Protein AF-A0A497FP30-F1 (afdb_monomer)

Foldseek 3Di:
DPPPCDLVNLVVVLVVLVVVLVVLVVVLVVLVVVLVVLVVVLVVLVVVLVVDPDPVVNVVSVVVNVVSVVVNVVSVVVSVVSVVVNVVSVVVSVVSVVVSVVVPDPDDPDDDDDDPDD

Nearest PDB structures (foldseek):
  3na7-assembly1_A  TM=9.218E-01  e=3.020E-01  Helicobacter pylori NCTC 11638
  7pg5-assembly1_B  TM=4.601E-01  e=3.628E-01  Homo sapiens
  3mtt-assembly1_A  TM=4.975E-01  e=7.555E-01  Homo sapiens
  8i7r-assembly1_F4  TM=8.132E-01  e=7.712E+00  Mus musculus

Sequence (118 aa):
MAKELSLEALQKRKEELEALHTKLVQDREKILSEYNKIKEKEDNVYEKLNATRDYMTYARLEVIYYKLQEKRKNIERELKELEKKLRGVERELETVKRRLEFLKPKGGWKVEYSTPSS

Mean predicted aligned error: 9.14 Å

Structure (mmCIF, N/CA/C/O backbone):
data_AF-A0A497FP30-F1
#
_entry.id   AF-A0A497FP30-F1
#
loop_
_atom_site.group_PDB
_atom_site.id
_atom_site.type_symbol
_atom_site.label_atom_id
_atom_site.label_alt_id
_atom_site.label_comp_id
_atom_site.label_asym_id
_atom_site.label_entity_id
_atom_site.label_seq_id
_atom_site.pdbx_PDB_ins_code
_atom_site.Cartn_x
_atom_site.Cartn_y
_atom_site.Cartn_z
_atom_site.occupancy
_atom_site.B_iso_or_equiv
_atom_site.auth_seq_id
_atom_site.auth_comp_id
_atom_site.auth_asym_id
_atom_site.auth_atom_id
_atom_site.pdbx_PDB_model_num
ATOM 1 N N . MET A 1 1 ? -5.324 -7.393 36.939 1.00 36.88 1 MET A N 1
ATOM 2 C CA . MET A 1 1 ? -5.880 -6.076 37.307 1.00 36.88 1 MET A CA 1
ATOM 3 C C . MET A 1 1 ? -6.581 -5.497 36.091 1.00 36.88 1 MET A C 1
ATOM 5 O O . MET A 1 1 ? -5.923 -4.969 35.201 1.00 36.88 1 MET A O 1
ATOM 9 N N . ALA A 1 2 ? -7.893 -5.714 35.985 1.00 43.56 2 ALA A N 1
ATOM 10 C CA . ALA A 1 2 ? -8.696 -5.103 34.936 1.00 43.56 2 ALA A CA 1
ATOM 11 C C . ALA A 1 2 ? -8.708 -3.600 35.212 1.00 43.56 2 ALA A C 1
ATOM 13 O O . ALA A 1 2 ? -9.330 -3.154 36.167 1.00 43.56 2 ALA A O 1
ATOM 14 N N . LYS A 1 3 ? -7.929 -2.838 34.440 1.00 49.44 3 LYS A N 1
ATOM 15 C CA . LYS A 1 3 ? -8.008 -1.381 34.446 1.00 49.44 3 LYS A CA 1
ATOM 16 C C . LYS A 1 3 ? -9.452 -1.068 34.071 1.00 49.44 3 LYS A C 1
ATOM 18 O O . LYS A 1 3 ? -9.833 -1.314 32.928 1.00 49.44 3 LYS A O 1
ATOM 23 N N . GLU A 1 4 ? -10.260 -0.659 35.039 1.00 51.28 4 GLU A N 1
ATOM 24 C CA . GLU A 1 4 ? -11.605 -0.154 34.806 1.00 51.28 4 GLU A CA 1
ATOM 25 C C . GLU A 1 4 ? -11.448 1.041 33.864 1.00 51.28 4 GLU A C 1
ATOM 27 O O . GLU A 1 4 ? -11.095 2.146 34.273 1.00 51.28 4 GLU A O 1
ATOM 32 N N . LEU A 1 5 ? -11.569 0.806 32.555 1.00 58.97 5 LEU A N 1
ATOM 33 C CA . LEU A 1 5 ? -11.641 1.908 31.617 1.00 58.97 5 LEU A CA 1
ATOM 34 C C . LEU A 1 5 ? -13.023 2.515 31.821 1.00 58.97 5 LEU A C 1
ATOM 36 O O . LEU A 1 5 ? -14.017 1.962 31.352 1.00 58.97 5 LEU A O 1
ATOM 40 N N . SER A 1 6 ? -13.052 3.644 32.532 1.00 76.12 6 SER A N 1
ATOM 41 C CA . SER A 1 6 ? -14.177 4.576 32.529 1.00 76.12 6 SER A CA 1
ATOM 42 C C . SER A 1 6 ? -14.746 4.700 31.111 1.00 76.12 6 SER A C 1
ATOM 44 O O . SER A 1 6 ? -14.002 4.670 30.123 1.00 76.12 6 SER A O 1
ATOM 46 N N . LEU A 1 7 ? -16.065 4.848 31.007 1.00 76.75 7 LEU A N 1
ATOM 47 C CA . LEU A 1 7 ? -16.774 5.013 29.736 1.00 76.75 7 LEU A CA 1
ATOM 48 C C . LEU A 1 7 ? -16.157 6.152 28.897 1.00 76.75 7 LEU A C 1
ATOM 50 O O . LEU A 1 7 ? -16.000 6.016 27.684 1.00 76.75 7 LEU A O 1
ATOM 54 N N . GLU A 1 8 ? -15.673 7.198 29.573 1.00 80.62 8 GLU A N 1
ATOM 55 C CA . GLU A 1 8 ? -14.946 8.324 28.981 1.00 80.62 8 GLU A CA 1
ATOM 56 C C . GLU A 1 8 ? -13.581 7.915 28.393 1.00 80.62 8 GLU A C 1
ATOM 58 O O . GLU A 1 8 ? -13.195 8.358 27.313 1.00 80.62 8 GLU A O 1
ATOM 63 N N . ALA A 1 9 ? -12.847 7.018 29.060 1.00 84.38 9 ALA A N 1
ATOM 64 C CA . ALA A 1 9 ? -11.560 6.521 28.572 1.00 84.38 9 ALA A CA 1
ATOM 65 C C . ALA A 1 9 ? -11.720 5.627 27.330 1.00 84.38 9 ALA A C 1
ATOM 67 O O . ALA A 1 9 ? -10.879 5.656 26.432 1.00 84.38 9 ALA A O 1
ATOM 68 N N . LEU A 1 10 ? -12.806 4.849 27.251 1.00 83.31 10 LEU A N 1
ATOM 69 C CA . LEU A 1 10 ? -13.140 4.078 26.048 1.00 83.31 10 LEU A CA 1
ATOM 70 C C . LEU A 1 10 ? -13.576 4.977 24.887 1.00 83.31 10 LEU A C 1
ATOM 72 O O . LEU A 1 10 ? -13.230 4.682 23.746 1.00 83.31 10 LEU A O 1
ATOM 76 N N . GLN A 1 11 ? -14.298 6.067 25.162 1.00 85.25 11 GLN A N 1
ATOM 77 C CA . GLN A 1 11 ? -14.665 7.057 24.146 1.00 85.25 11 GLN A CA 1
ATOM 78 C C . GLN A 1 11 ? -13.436 7.773 23.581 1.00 85.25 11 GLN A C 1
ATOM 80 O O . GLN A 1 11 ? -13.253 7.753 22.367 1.00 85.25 11 GLN A O 1
ATOM 85 N N . LYS A 1 12 ? -12.538 8.282 24.436 1.00 88.69 12 LYS A N 1
ATOM 86 C CA . LYS A 1 12 ? -11.278 8.905 23.986 1.00 88.69 12 LYS A CA 1
ATOM 87 C C . LYS A 1 12 ? -10.440 7.945 23.147 1.00 88.69 12 LYS A C 1
ATOM 89 O O . LYS A 1 12 ? -10.007 8.287 22.054 1.00 88.69 12 LYS A O 1
ATOM 94 N N . ARG A 1 13 ? -10.293 6.695 23.598 1.00 87.88 13 ARG A N 1
ATOM 95 C CA . ARG A 1 13 ? -9.556 5.677 22.836 1.00 87.88 13 ARG A CA 1
ATOM 96 C C . ARG A 1 13 ? -10.208 5.359 21.488 1.00 87.88 13 ARG A C 1
ATOM 98 O O . ARG A 1 13 ? -9.505 5.073 20.524 1.00 87.88 13 ARG A O 1
ATOM 105 N N . LYS A 1 14 ? -11.539 5.381 21.404 1.00 90.38 14 LYS A N 1
ATOM 106 C CA . LYS A 1 14 ? -12.254 5.206 20.135 1.00 90.38 14 LYS A CA 1
ATOM 107 C C . LYS A 1 14 ? -11.931 6.352 19.171 1.00 90.38 14 LYS A C 1
ATOM 109 O O . LYS A 1 14 ? -11.596 6.074 18.026 1.00 90.38 14 LYS A O 1
ATOM 114 N N . GLU A 1 15 ? -11.995 7.597 19.636 1.00 91.56 15 GLU A N 1
ATOM 115 C CA . GLU A 1 15 ? -11.676 8.785 18.830 1.00 91.56 15 GLU A CA 1
ATOM 116 C C . GLU A 1 15 ? -10.219 8.769 18.350 1.00 91.56 15 GLU A C 1
ATOM 118 O O . GLU A 1 15 ? -9.949 9.020 17.177 1.00 91.56 15 GLU A O 1
ATOM 123 N N . GLU A 1 16 ? -9.278 8.392 19.220 1.00 92.12 16 GLU A N 1
ATOM 124 C CA . GLU A 1 16 ? -7.867 8.214 18.858 1.00 92.12 16 GLU A CA 1
ATOM 125 C C . GLU A 1 16 ? -7.689 7.154 17.763 1.00 92.12 16 GLU A C 1
ATOM 127 O O . GLU A 1 16 ? -6.977 7.385 16.784 1.00 92.12 16 GLU A O 1
ATOM 132 N N . LEU A 1 17 ? -8.353 6.001 17.893 1.00 90.88 17 LEU A N 1
ATOM 133 C CA . LEU A 1 17 ? -8.298 4.932 16.893 1.00 90.88 17 LEU A CA 1
ATOM 134 C C . LEU A 1 17 ? -8.950 5.346 15.567 1.00 90.88 17 LEU A C 1
ATOM 136 O O . LEU A 1 17 ? -8.431 4.994 14.511 1.00 90.88 17 LEU A O 1
ATOM 140 N N . GLU A 1 18 ? -10.041 6.113 15.595 1.00 91.75 18 GLU A N 1
ATOM 141 C CA . GLU A 1 18 ? -10.679 6.674 14.396 1.00 91.75 18 GLU A CA 1
ATOM 142 C C . GLU A 1 18 ? -9.769 7.705 13.707 1.00 91.75 18 GLU A C 1
ATOM 144 O O . GLU A 1 18 ? -9.578 7.664 12.489 1.00 91.75 18 GLU A O 1
ATOM 149 N N . ALA A 1 19 ? -9.114 8.579 14.474 1.00 93.50 19 ALA A N 1
ATOM 150 C CA . ALA A 1 19 ? -8.137 9.527 13.944 1.00 93.50 19 ALA A CA 1
ATOM 151 C C . ALA A 1 19 ? -6.903 8.820 13.353 1.00 93.50 19 ALA A C 1
ATOM 153 O O . ALA A 1 19 ? -6.374 9.236 12.323 1.00 93.50 19 ALA A O 1
ATOM 154 N N . LEU A 1 20 ? -6.438 7.733 13.972 1.00 93.19 20 LEU A N 1
ATOM 155 C CA . LEU A 1 20 ? -5.354 6.915 13.423 1.00 93.19 20 LEU A CA 1
ATOM 156 C C . LEU A 1 20 ? -5.789 6.166 12.159 1.00 93.19 20 LEU A C 1
ATOM 158 O O . LEU A 1 20 ? -5.024 6.111 11.198 1.00 93.19 20 LEU A O 1
ATOM 162 N N . HIS A 1 21 ? -7.010 5.627 12.132 1.00 92.88 21 HIS A N 1
ATOM 163 C CA . HIS A 1 21 ? -7.563 4.938 10.965 1.00 92.88 21 HIS A CA 1
ATOM 164 C C . HIS A 1 21 ? -7.638 5.870 9.756 1.00 92.88 21 HIS A C 1
ATOM 166 O O . HIS A 1 21 ? -7.089 5.545 8.707 1.00 92.88 21 HIS A O 1
ATOM 172 N N . THR A 1 22 ? -8.207 7.067 9.922 1.00 93.94 22 THR A N 1
ATOM 173 C CA . THR A 1 22 ? -8.308 8.059 8.837 1.00 93.94 22 THR A CA 1
ATOM 174 C C . THR A 1 22 ? -6.941 8.463 8.285 1.00 93.94 22 THR A C 1
ATOM 176 O O . THR A 1 22 ? -6.763 8.487 7.067 1.00 93.94 22 THR A O 1
ATOM 179 N N . LYS A 1 23 ? -5.947 8.704 9.151 1.00 94.56 23 LYS A N 1
ATOM 180 C CA . LYS A 1 23 ? -4.564 8.982 8.724 1.00 94.56 23 LYS A CA 1
ATOM 181 C C . LYS A 1 23 ? -3.972 7.829 7.915 1.00 94.56 23 LYS A C 1
ATOM 183 O O . LYS A 1 23 ? -3.446 8.052 6.831 1.00 94.56 23 LYS A O 1
ATOM 188 N N . LEU A 1 24 ? -4.105 6.595 8.404 1.00 92.88 24 LEU A N 1
ATOM 189 C CA . LEU A 1 24 ? -3.600 5.419 7.696 1.00 92.88 24 LEU A CA 1
ATOM 190 C C . LEU A 1 24 ? -4.291 5.222 6.340 1.00 92.88 24 LEU A C 1
ATOM 192 O O . LEU A 1 24 ? -3.631 4.843 5.380 1.00 92.88 24 LEU A O 1
ATOM 196 N N . VAL A 1 25 ? -5.592 5.502 6.229 1.00 93.06 25 VAL A N 1
ATOM 197 C CA . VAL A 1 25 ? -6.311 5.456 4.944 1.00 93.06 25 VAL A CA 1
ATOM 198 C C . VAL A 1 25 ? -5.758 6.498 3.969 1.00 93.06 25 VAL A C 1
ATOM 200 O O . VAL A 1 25 ? -5.473 6.156 2.823 1.00 93.06 25 VAL A O 1
ATOM 203 N N . GLN A 1 26 ? -5.531 7.733 4.418 1.00 94.81 26 GLN A N 1
ATOM 204 C CA . GLN A 1 26 ? -4.931 8.776 3.576 1.00 94.81 26 GLN A CA 1
ATOM 205 C C . GLN A 1 26 ? -3.520 8.399 3.113 1.00 94.81 26 GLN A C 1
ATOM 207 O O . GLN A 1 26 ? -3.167 8.593 1.950 1.00 94.81 26 GLN A O 1
ATOM 212 N N . ASP A 1 27 ? -2.706 7.841 4.007 1.00 93.19 27 ASP A N 1
ATOM 213 C CA . ASP A 1 27 ? -1.359 7.389 3.663 1.00 93.19 27 ASP A CA 1
ATOM 214 C C . ASP A 1 27 ? -1.402 6.208 2.684 1.00 93.19 27 ASP A C 1
ATOM 216 O O . ASP A 1 27 ? -0.633 6.179 1.723 1.00 93.19 27 ASP A O 1
ATOM 220 N N . ARG A 1 28 ? -2.366 5.288 2.842 1.00 93.06 28 ARG A N 1
ATOM 221 C CA . ARG A 1 28 ? -2.620 4.216 1.871 1.00 93.06 28 ARG A CA 1
ATOM 222 C C . ARG A 1 28 ? -2.898 4.777 0.485 1.00 93.06 28 ARG A C 1
ATOM 224 O O . ARG A 1 28 ? -2.305 4.307 -0.479 1.00 93.06 28 ARG A O 1
ATOM 231 N N . GLU A 1 29 ? -3.794 5.753 0.375 1.00 94.25 29 GLU A N 1
ATOM 232 C CA . GLU A 1 29 ? -4.169 6.357 -0.907 1.00 94.25 29 GLU A CA 1
ATOM 233 C C . GLU A 1 29 ? -2.984 7.046 -1.587 1.00 94.25 29 GLU A C 1
ATOM 235 O O . GLU A 1 29 ? -2.776 6.868 -2.790 1.00 94.25 29 GLU A O 1
ATOM 240 N N . LYS A 1 30 ? -2.155 7.766 -0.820 1.00 94.44 30 LYS A N 1
ATOM 241 C CA . LYS A 1 30 ? -0.926 8.386 -1.338 1.00 94.44 30 LYS A CA 1
ATOM 242 C C . LYS A 1 30 ? 0.022 7.339 -1.914 1.00 94.44 30 LYS A C 1
ATOM 244 O O . LYS A 1 30 ? 0.393 7.450 -3.082 1.00 94.44 30 LYS A O 1
ATOM 249 N N . ILE A 1 31 ? 0.335 6.294 -1.146 1.00 92.88 31 ILE A N 1
ATOM 250 C CA . ILE A 1 31 ? 1.219 5.200 -1.579 1.00 92.88 31 ILE A CA 1
ATOM 251 C C . ILE A 1 31 ? 0.644 4.495 -2.813 1.00 92.88 31 ILE A C 1
ATOM 253 O O . ILE A 1 31 ? 1.369 4.181 -3.753 1.00 92.88 31 ILE A O 1
ATOM 257 N N . LEU A 1 32 ? -0.673 4.290 -2.863 1.00 93.62 32 LEU A N 1
ATOM 258 C CA . LEU A 1 32 ? -1.343 3.648 -3.994 1.00 93.62 32 LEU A CA 1
ATOM 259 C C . LEU A 1 32 ? -1.267 4.515 -5.264 1.00 93.62 32 LEU A C 1
ATOM 261 O O . LEU A 1 32 ? -1.057 3.999 -6.362 1.00 93.62 32 LEU A O 1
ATOM 265 N N . SER A 1 33 ? -1.347 5.840 -5.122 1.00 94.06 33 SER A N 1
ATOM 266 C CA . SER A 1 33 ? -1.131 6.771 -6.235 1.00 94.06 33 SER A CA 1
AT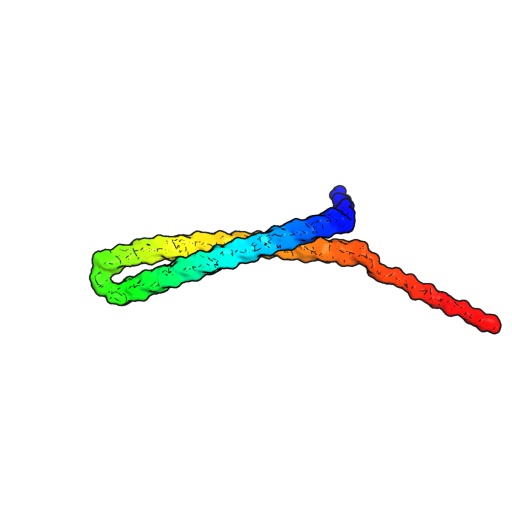OM 267 C C . SER A 1 33 ? 0.311 6.740 -6.760 1.00 94.06 33 SER A C 1
ATOM 269 O O . SER A 1 33 ? 0.534 6.796 -7.971 1.00 94.06 33 SER A O 1
ATOM 271 N N . GLU A 1 34 ? 1.300 6.612 -5.872 1.00 93.12 34 GLU A N 1
ATOM 272 C CA . GLU A 1 34 ? 2.713 6.490 -6.242 1.00 93.12 34 GLU A CA 1
ATOM 273 C C . GLU A 1 34 ? 3.002 5.150 -6.917 1.00 93.12 34 GLU A C 1
ATOM 275 O O . GLU A 1 34 ? 3.683 5.110 -7.946 1.00 93.12 34 GLU A O 1
ATOM 280 N N . TYR A 1 35 ? 2.416 4.073 -6.391 1.00 94.31 35 TYR A N 1
ATOM 281 C CA . TYR A 1 35 ? 2.464 2.742 -6.983 1.00 94.31 35 TYR A CA 1
ATOM 282 C C . TYR A 1 35 ? 1.970 2.763 -8.431 1.00 94.31 35 TYR A C 1
ATOM 284 O O . TYR A 1 35 ? 2.672 2.284 -9.321 1.00 94.31 35 TYR A O 1
ATOM 292 N N . ASN A 1 36 ? 0.805 3.367 -8.684 1.00 94.25 36 ASN A N 1
ATOM 293 C CA . ASN A 1 36 ? 0.229 3.439 -10.028 1.00 94.25 36 ASN A CA 1
ATOM 294 C C . ASN A 1 36 ? 1.136 4.211 -10.995 1.00 94.25 36 ASN A C 1
ATOM 296 O O . ASN A 1 36 ? 1.424 3.717 -12.080 1.00 94.25 36 ASN A O 1
ATOM 300 N N . LYS A 1 37 ? 1.686 5.359 -10.575 1.00 95.44 37 LYS A N 1
ATOM 301 C CA . LYS A 1 37 ? 2.631 6.141 -11.395 1.00 95.44 37 LYS A CA 1
ATOM 302 C C . LYS A 1 37 ? 3.896 5.358 -11.748 1.00 95.44 37 LYS A C 1
ATOM 304 O O . LYS A 1 37 ? 4.463 5.545 -12.822 1.00 95.44 37 LYS A O 1
ATOM 309 N N . ILE A 1 38 ? 4.401 4.539 -10.827 1.00 94.31 38 ILE A N 1
ATOM 310 C CA . ILE A 1 38 ? 5.586 3.710 -11.080 1.00 94.31 38 ILE A CA 1
ATOM 311 C C . ILE A 1 38 ? 5.240 2.542 -11.991 1.00 94.31 38 ILE A C 1
ATOM 313 O O . ILE A 1 38 ? 6.009 2.267 -12.907 1.00 94.31 38 ILE A O 1
ATOM 317 N N . LYS A 1 39 ? 4.081 1.916 -11.78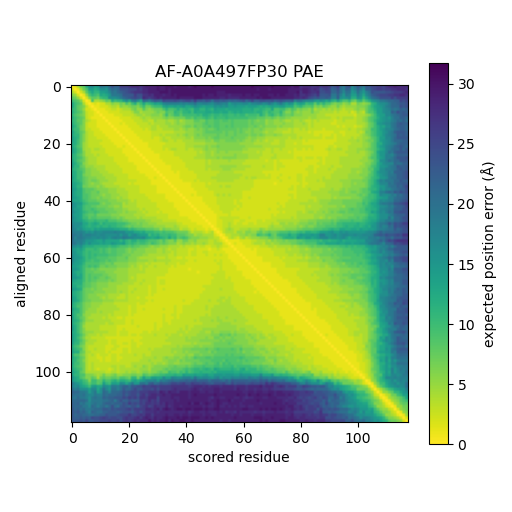7 1.00 94.06 39 LYS A N 1
ATOM 318 C CA . LYS A 1 39 ? 3.586 0.842 -12.643 1.00 94.06 39 LYS A CA 1
ATOM 319 C C . LYS A 1 39 ? 3.403 1.317 -14.086 1.00 94.06 39 LYS A C 1
ATOM 321 O O . LYS A 1 39 ? 3.936 0.694 -14.989 1.00 94.06 39 LYS A O 1
ATOM 326 N N . GLU A 1 40 ? 2.782 2.475 -14.299 1.00 95.25 40 GLU A N 1
ATOM 327 C CA . GLU A 1 40 ? 2.660 3.072 -15.636 1.00 95.25 40 GLU A CA 1
ATOM 328 C C . GLU A 1 40 ? 4.030 3.302 -16.289 1.00 95.25 40 GLU A C 1
ATOM 330 O O . GLU A 1 40 ? 4.217 3.048 -17.477 1.00 95.25 40 GLU A O 1
ATOM 335 N N . LYS A 1 41 ? 5.024 3.775 -15.528 1.00 94.19 41 LYS A N 1
ATOM 336 C CA . LYS A 1 41 ? 6.392 3.941 -16.044 1.00 94.19 41 LYS A CA 1
ATOM 337 C C . LYS A 1 41 ? 7.049 2.601 -16.376 1.00 94.19 41 LYS A C 1
ATOM 339 O O . LYS A 1 41 ? 7.753 2.527 -17.378 1.00 94.19 41 LYS A O 1
ATOM 344 N N . GLU A 1 42 ? 6.851 1.581 -15.545 1.00 92.56 42 GLU A N 1
ATOM 345 C CA . GLU A 1 42 ? 7.344 0.216 -15.770 1.00 92.56 42 GLU A CA 1
ATOM 346 C C . GLU A 1 42 ? 6.745 -0.365 -17.057 1.00 92.56 42 GLU A C 1
ATOM 348 O O . GLU A 1 42 ? 7.503 -0.811 -17.918 1.00 92.56 42 GLU A O 1
ATOM 353 N N . ASP A 1 43 ? 5.428 -0.240 -17.240 1.00 94.44 43 ASP A N 1
ATOM 354 C CA . ASP A 1 43 ? 4.696 -0.711 -18.422 1.00 94.44 43 ASP A CA 1
ATOM 355 C C . ASP A 1 43 ? 5.189 -0.002 -19.699 1.00 94.44 43 ASP A C 1
ATOM 357 O O . ASP A 1 43 ? 5.551 -0.648 -20.681 1.00 94.44 43 ASP A O 1
ATOM 361 N N . ASN A 1 44 ? 5.349 1.326 -19.656 1.00 95.25 44 ASN A N 1
ATOM 362 C CA . ASN A 1 44 ? 5.903 2.102 -20.773 1.00 95.25 44 ASN A CA 1
ATOM 363 C C . ASN A 1 44 ? 7.338 1.685 -21.149 1.00 95.25 44 ASN A C 1
ATOM 365 O O . ASN A 1 44 ? 7.721 1.722 -22.320 1.00 95.25 44 ASN A O 1
ATOM 369 N N . VAL A 1 45 ? 8.179 1.351 -20.165 1.00 93.62 45 VAL A N 1
ATOM 370 C CA . VAL A 1 45 ? 9.548 0.876 -20.429 1.00 93.62 45 VAL A CA 1
ATOM 371 C C . VAL A 1 45 ? 9.520 -0.542 -20.994 1.00 93.62 45 VAL A C 1
ATOM 373 O O . VAL A 1 45 ? 10.296 -0.837 -21.901 1.00 93.62 45 VAL A O 1
ATOM 376 N N . TYR A 1 46 ? 8.611 -1.390 -20.518 1.00 92.56 46 TYR A N 1
ATOM 377 C CA . TYR A 1 46 ? 8.420 -2.745 -21.026 1.00 92.56 46 TYR A CA 1
ATOM 378 C C . TYR A 1 46 ? 7.972 -2.760 -22.495 1.00 92.56 46 TYR A C 1
ATOM 380 O O . TYR A 1 46 ? 8.525 -3.496 -23.311 1.00 92.56 46 TYR A O 1
ATOM 388 N N . GLU A 1 47 ? 7.035 -1.890 -22.875 1.00 94.62 47 GLU A N 1
ATOM 389 C CA . GLU A 1 47 ? 6.631 -1.727 -24.277 1.00 94.62 47 GLU A CA 1
ATOM 390 C C . GLU A 1 47 ? 7.804 -1.286 -25.162 1.00 94.62 47 GLU A C 1
ATOM 392 O O . GLU A 1 47 ? 8.033 -1.850 -26.235 1.00 94.62 47 GLU A O 1
ATOM 397 N N . LYS A 1 48 ? 8.606 -0.324 -24.686 1.00 92.94 48 LYS A N 1
ATOM 398 C CA . LYS A 1 48 ? 9.812 0.131 -25.397 1.00 92.94 48 LYS A CA 1
ATOM 399 C C . LYS A 1 48 ? 10.861 -0.968 -25.524 1.00 92.94 48 LYS A C 1
ATOM 401 O O . LYS A 1 48 ? 11.501 -1.056 -26.570 1.00 92.94 48 LYS A O 1
ATOM 406 N N . LEU A 1 49 ? 11.034 -1.800 -24.497 1.00 92.25 49 LEU A N 1
ATOM 407 C CA . LEU A 1 49 ? 11.918 -2.966 -24.541 1.00 92.25 49 LEU A CA 1
ATOM 408 C C . LEU A 1 49 ? 11.509 -3.922 -25.660 1.00 92.25 49 LEU A C 1
ATOM 410 O O . LEU A 1 49 ? 12.344 -4.262 -26.493 1.00 92.25 49 LEU A O 1
ATOM 414 N N . ASN A 1 50 ? 10.223 -4.271 -25.734 1.00 89.94 50 ASN A N 1
ATOM 415 C CA . ASN A 1 50 ? 9.700 -5.184 -26.754 1.00 89.94 50 ASN A CA 1
ATOM 416 C C . ASN A 1 50 ? 9.802 -4.625 -28.181 1.00 89.94 50 ASN A C 1
ATOM 418 O O . ASN A 1 50 ? 9.967 -5.385 -29.133 1.00 89.94 50 ASN A O 1
ATOM 422 N N . ALA A 1 51 ? 9.711 -3.303 -28.347 1.00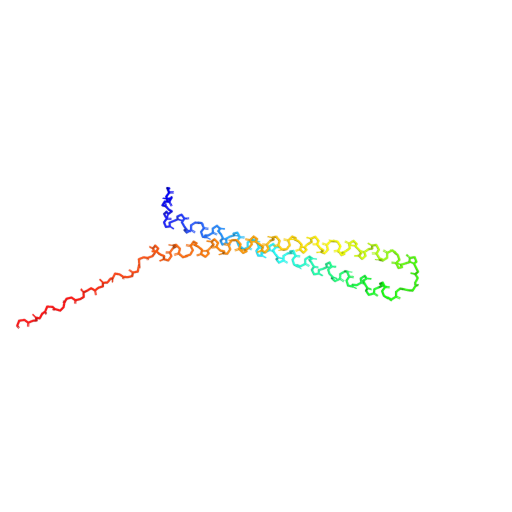 92.62 51 ALA A N 1
ATOM 423 C CA . ALA A 1 51 ? 9.848 -2.648 -29.647 1.00 92.62 51 ALA A CA 1
ATOM 424 C C . ALA A 1 51 ? 11.312 -2.479 -30.104 1.00 92.62 51 ALA A C 1
ATOM 426 O O . ALA A 1 51 ? 11.575 -2.268 -31.291 1.00 92.62 51 ALA A O 1
ATOM 427 N N . THR A 1 52 ? 12.274 -2.537 -29.180 1.00 91.25 52 THR A N 1
ATOM 428 C CA . THR A 1 52 ? 13.679 -2.235 -29.470 1.00 91.25 52 THR A CA 1
ATOM 429 C C . THR A 1 52 ? 14.387 -3.446 -30.072 1.00 91.25 52 THR A C 1
ATOM 431 O O . THR A 1 52 ? 14.466 -4.505 -29.461 1.00 91.25 52 THR A O 1
ATOM 434 N N . ARG A 1 53 ? 14.965 -3.269 -31.266 1.00 87.62 53 ARG A N 1
ATOM 435 C CA . ARG A 1 53 ? 15.811 -4.280 -31.930 1.00 87.62 53 ARG A CA 1
ATOM 436 C C . ARG A 1 53 ? 17.309 -4.095 -31.677 1.00 87.62 53 ARG A C 1
ATOM 438 O O . ARG A 1 53 ? 18.071 -5.039 -31.851 1.00 87.62 53 ARG A O 1
ATOM 445 N N . ASP A 1 54 ? 17.733 -2.886 -31.303 1.00 93.69 54 ASP A N 1
ATOM 446 C CA . ASP A 1 54 ? 19.136 -2.580 -31.011 1.00 93.69 54 ASP A CA 1
ATOM 447 C C . ASP A 1 54 ? 19.553 -3.102 -29.629 1.00 93.69 54 ASP A C 1
ATOM 449 O O . ASP A 1 54 ? 18.939 -2.774 -28.612 1.00 93.69 54 ASP A O 1
ATOM 453 N N . TYR A 1 55 ? 20.649 -3.859 -29.592 1.00 90.12 55 TYR A N 1
ATOM 454 C CA . TYR A 1 55 ? 21.145 -4.517 -28.386 1.00 90.12 55 TYR A CA 1
ATOM 455 C C . TYR A 1 55 ? 21.586 -3.526 -27.297 1.00 90.12 55 TYR A C 1
ATOM 457 O O . TYR A 1 55 ? 21.287 -3.715 -26.118 1.00 90.12 55 TYR A O 1
ATOM 465 N N . MET A 1 56 ? 22.265 -2.437 -27.670 1.00 90.75 56 MET A N 1
ATOM 466 C CA . MET A 1 56 ? 22.790 -1.477 -26.689 1.00 90.75 56 MET A CA 1
ATOM 467 C C . MET A 1 56 ? 21.670 -0.663 -26.039 1.00 90.75 56 MET A C 1
ATOM 469 O O . MET A 1 56 ? 21.694 -0.397 -24.834 1.00 90.75 56 MET A O 1
ATOM 473 N N . THR A 1 57 ? 20.666 -0.287 -26.825 1.00 89.62 57 THR A N 1
ATOM 474 C CA . THR A 1 57 ? 19.464 0.386 -26.330 1.00 89.62 57 THR A CA 1
ATOM 475 C C . THR A 1 57 ? 18.622 -0.554 -25.469 1.00 89.62 57 THR A C 1
ATOM 477 O O . THR A 1 57 ? 18.160 -0.139 -24.404 1.00 89.62 57 THR A O 1
ATOM 480 N N . TYR A 1 58 ? 18.496 -1.826 -25.863 1.00 93.81 58 TYR A N 1
ATOM 481 C CA . TYR A 1 58 ? 17.814 -2.854 -25.076 1.00 9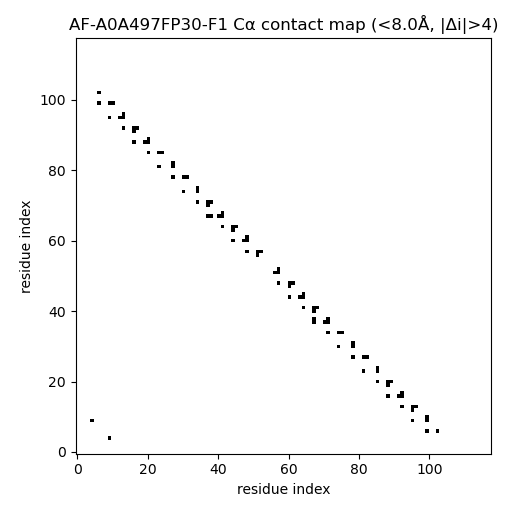3.81 58 TYR A CA 1
ATOM 482 C C . TYR A 1 58 ? 18.440 -3.006 -23.684 1.00 93.81 58 TYR A C 1
ATOM 484 O O . TYR A 1 58 ? 17.747 -2.839 -22.683 1.00 93.81 58 TYR A O 1
ATOM 492 N N . ALA A 1 59 ? 19.762 -3.195 -23.602 1.00 93.12 59 ALA A N 1
ATOM 493 C CA . ALA A 1 59 ? 20.466 -3.347 -22.326 1.00 93.12 59 ALA A CA 1
ATOM 494 C C . ALA A 1 59 ? 20.269 -2.136 -21.391 1.00 93.12 59 ALA A C 1
ATOM 496 O O . ALA A 1 59 ? 20.097 -2.283 -20.180 1.00 93.12 59 ALA A O 1
ATOM 497 N N . ARG A 1 60 ? 20.245 -0.912 -21.938 1.00 93.19 60 ARG A N 1
ATOM 498 C CA . ARG A 1 60 ? 19.974 0.304 -21.148 1.00 93.19 60 ARG A CA 1
ATOM 499 C C . ARG A 1 60 ? 18.547 0.333 -20.608 1.00 93.19 60 ARG A C 1
ATOM 501 O O . ARG A 1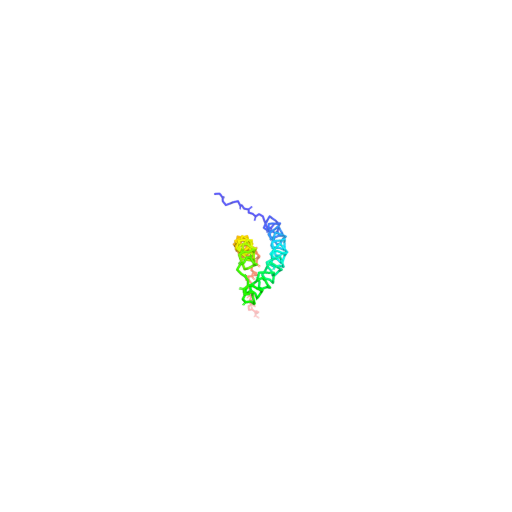 60 ? 18.348 0.675 -19.442 1.00 93.19 60 ARG A O 1
ATOM 508 N N . LEU A 1 61 ? 17.564 0.001 -21.444 1.00 93.19 61 LEU A N 1
ATOM 509 C CA . LEU A 1 61 ? 16.160 -0.050 -21.039 1.00 93.19 61 LEU A CA 1
ATOM 510 C C . LEU A 1 61 ? 15.910 -1.159 -20.012 1.00 93.19 61 LEU A C 1
ATOM 512 O O . LEU A 1 61 ? 15.140 -0.951 -19.078 1.00 93.19 61 LEU A O 1
ATOM 516 N N . GLU A 1 62 ? 16.607 -2.285 -20.126 1.00 92.44 62 GLU A N 1
ATOM 517 C CA . GLU A 1 62 ? 16.488 -3.419 -19.212 1.00 92.44 62 GLU A CA 1
ATOM 518 C C . GLU A 1 62 ? 16.946 -3.033 -17.797 1.00 92.44 62 GLU A C 1
ATOM 520 O O . GLU A 1 62 ? 16.239 -3.268 -16.816 1.00 92.44 62 GLU A O 1
ATOM 525 N N . VAL A 1 63 ? 18.067 -2.313 -17.679 1.00 94.94 63 VAL A N 1
ATOM 526 C CA . VAL A 1 63 ? 18.524 -1.760 -16.391 1.00 94.94 63 VAL A CA 1
ATOM 527 C C . VAL A 1 63 ? 17.493 -0.798 -15.791 1.00 94.94 63 VAL A C 1
ATOM 529 O O . VAL A 1 63 ? 17.274 -0.796 -14.576 1.00 94.94 63 VAL A O 1
ATOM 532 N N . ILE A 1 64 ? 16.859 0.041 -16.614 1.00 93.69 64 ILE A N 1
ATOM 533 C CA . ILE A 1 64 ? 15.818 0.971 -16.151 1.00 93.69 64 ILE A CA 1
ATOM 534 C C . ILE A 1 64 ? 14.585 0.196 -15.677 1.00 93.69 64 ILE A C 1
ATOM 536 O O . ILE A 1 64 ? 14.045 0.512 -14.615 1.00 93.69 64 ILE A O 1
ATOM 540 N N . TYR A 1 65 ? 14.174 -0.828 -16.422 1.00 94.44 65 TYR A N 1
ATOM 541 C CA . TYR A 1 65 ? 13.049 -1.690 -16.083 1.00 94.44 65 TYR A CA 1
ATOM 542 C C . TYR A 1 65 ? 13.256 -2.379 -14.732 1.00 94.44 65 TYR A C 1
ATOM 544 O O . TYR A 1 65 ? 12.415 -2.233 -13.848 1.00 94.44 65 TYR A O 1
ATOM 552 N N . TYR A 1 66 ? 14.409 -3.019 -14.503 1.00 94.94 66 TYR A N 1
ATOM 553 C CA . TYR A 1 66 ? 14.691 -3.665 -13.216 1.00 94.94 66 TYR A CA 1
ATOM 554 C C . TYR A 1 66 ? 14.679 -2.677 -12.043 1.00 94.94 66 TYR A C 1
ATOM 556 O O . TYR A 1 66 ? 14.127 -2.984 -10.986 1.00 94.94 66 TYR A O 1
ATOM 564 N N . LYS A 1 67 ? 15.209 -1.460 -12.229 1.00 95.31 67 LYS A N 1
ATOM 565 C CA . LYS A 1 67 ? 15.144 -0.406 -11.201 1.00 95.31 67 LYS A CA 1
ATOM 566 C C . LYS A 1 67 ? 13.706 0.015 -10.890 1.00 95.31 67 LYS A C 1
ATOM 568 O O . LYS A 1 67 ? 13.387 0.284 -9.732 1.00 95.31 67 LYS A O 1
ATOM 573 N N . LEU A 1 68 ? 12.841 0.113 -11.900 1.00 93.81 68 LEU A N 1
ATOM 574 C CA . LEU A 1 68 ? 11.422 0.431 -11.706 1.00 93.81 68 LEU A CA 1
ATOM 575 C C . LEU A 1 68 ? 10.685 -0.718 -11.016 1.00 93.81 68 LEU A C 1
ATOM 577 O O . LEU A 1 68 ? 9.953 -0.477 -10.058 1.00 93.81 68 LEU A O 1
ATOM 581 N N . GLN A 1 69 ? 10.956 -1.954 -11.425 1.00 94.00 69 GLN A N 1
ATOM 582 C CA . GLN A 1 69 ? 10.387 -3.153 -10.823 1.00 94.00 69 GLN A CA 1
ATOM 583 C C . GLN A 1 69 ? 10.772 -3.286 -9.340 1.00 94.00 69 GLN A C 1
ATOM 585 O O . GLN A 1 69 ? 9.935 -3.631 -8.504 1.00 94.00 69 GLN A O 1
ATOM 590 N N . GLU A 1 70 ? 12.027 -3.002 -8.983 1.00 95.31 70 GLU A N 1
ATOM 591 C CA . GLU A 1 70 ? 12.484 -3.008 -7.590 1.00 95.31 70 GLU A CA 1
ATOM 592 C C . GLU A 1 70 ? 11.769 -1.936 -6.759 1.00 95.31 70 GLU A C 1
ATOM 594 O O . GLU A 1 70 ? 11.243 -2.233 -5.684 1.00 95.31 70 GLU A O 1
ATOM 599 N N . LYS A 1 71 ? 11.653 -0.712 -7.291 1.00 94.56 71 LYS A N 1
ATOM 600 C CA . LYS A 1 71 ? 10.876 0.361 -6.654 1.00 94.56 71 LYS A CA 1
ATOM 601 C C . LYS A 1 71 ? 9.416 -0.039 -6.452 1.00 94.56 71 LYS A C 1
ATOM 603 O O . LYS A 1 71 ? 8.893 0.140 -5.354 1.00 94.56 71 LYS A O 1
ATOM 608 N N . ARG A 1 72 ? 8.775 -0.634 -7.465 1.00 95.19 72 ARG A N 1
ATOM 609 C CA . ARG A 1 72 ? 7.395 -1.127 -7.363 1.00 95.19 72 ARG A CA 1
ATOM 610 C C . ARG A 1 72 ? 7.258 -2.163 -6.250 1.00 95.19 72 ARG A C 1
ATOM 612 O O . ARG A 1 72 ? 6.339 -2.065 -5.441 1.00 95.19 72 ARG A O 1
ATOM 619 N N . LYS A 1 73 ? 8.179 -3.129 -6.175 1.00 95.00 73 LYS A N 1
ATOM 620 C CA . LYS A 1 73 ? 8.183 -4.160 -5.124 1.00 95.00 73 LYS A CA 1
ATOM 621 C C . LYS A 1 73 ? 8.351 -3.565 -3.727 1.00 95.00 73 LYS A C 1
ATOM 623 O O . LYS A 1 73 ? 7.707 -4.050 -2.802 1.00 95.00 73 LYS A O 1
ATOM 628 N N . ASN A 1 74 ? 9.190 -2.544 -3.558 1.00 95.12 74 ASN A N 1
ATOM 629 C CA . ASN A 1 74 ? 9.362 -1.882 -2.262 1.00 95.12 74 ASN A CA 1
ATOM 630 C C . ASN A 1 74 ? 8.074 -1.180 -1.819 1.00 95.12 74 ASN A C 1
ATOM 632 O O . ASN A 1 74 ? 7.607 -1.423 -0.711 1.00 95.12 74 ASN A O 1
ATOM 636 N N . ILE A 1 75 ? 7.434 -0.435 -2.720 1.00 93.69 75 ILE A N 1
ATOM 637 C CA . ILE A 1 75 ? 6.145 0.216 -2.449 1.00 93.69 75 ILE A CA 1
ATOM 638 C C . ILE A 1 75 ? 5.055 -0.817 -2.140 1.00 93.69 75 ILE A C 1
ATOM 640 O O . ILE A 1 75 ? 4.249 -0.631 -1.233 1.00 93.69 75 ILE A O 1
ATOM 644 N N . GLU A 1 76 ? 5.043 -1.954 -2.840 1.00 93.25 76 GLU A N 1
ATOM 645 C CA . GLU A 1 76 ? 4.097 -3.038 -2.557 1.00 93.25 76 GLU A CA 1
ATOM 646 C C . GLU A 1 76 ? 4.290 -3.625 -1.144 1.00 93.25 76 GLU A C 1
ATOM 648 O O . GLU A 1 76 ? 3.315 -3.997 -0.485 1.00 93.25 76 GLU A O 1
ATOM 653 N N . ARG A 1 77 ? 5.533 -3.702 -0.647 1.00 95.12 77 ARG A N 1
ATOM 654 C CA . ARG A 1 77 ? 5.813 -4.124 0.737 1.00 95.12 77 ARG A CA 1
ATOM 655 C C . ARG A 1 77 ? 5.305 -3.095 1.740 1.00 95.12 77 ARG A C 1
ATOM 657 O O . ARG A 1 77 ? 4.619 -3.487 2.679 1.00 95.12 77 ARG A O 1
ATOM 664 N N . GLU A 1 78 ? 5.582 -1.813 1.516 1.00 93.62 78 GLU A N 1
ATOM 665 C CA . GLU A 1 78 ? 5.093 -0.721 2.368 1.00 93.62 78 GLU A CA 1
ATOM 666 C C . GLU A 1 78 ? 3.562 -0.716 2.440 1.00 93.62 78 GLU A C 1
ATOM 668 O O . GLU A 1 78 ? 2.983 -0.648 3.526 1.00 93.62 78 GLU A O 1
ATOM 673 N N . LEU A 1 79 ? 2.895 -0.902 1.298 1.00 93.56 79 LEU A N 1
ATOM 674 C CA . LEU A 1 79 ? 1.441 -0.995 1.221 1.00 93.56 79 LEU A CA 1
ATOM 675 C C . LEU A 1 79 ? 0.919 -2.202 2.016 1.00 93.56 79 LEU A C 1
ATOM 677 O O . LEU A 1 79 ? -0.019 -2.060 2.800 1.00 93.56 79 LEU A O 1
ATOM 681 N N . LYS A 1 80 ? 1.559 -3.375 1.904 1.00 94.00 80 LYS A N 1
ATOM 682 C CA . LYS A 1 80 ? 1.203 -4.564 2.705 1.00 94.00 80 LYS A CA 1
ATOM 683 C C . LYS A 1 80 ? 1.379 -4.336 4.205 1.00 94.00 80 LYS A C 1
ATOM 685 O O . LYS A 1 80 ? 0.559 -4.806 4.995 1.00 94.00 80 LYS A O 1
ATOM 690 N N . GLU A 1 81 ? 2.444 -3.663 4.623 1.00 94.12 81 GLU A N 1
ATOM 691 C CA . GLU A 1 81 ? 2.656 -3.324 6.032 1.00 94.12 81 GLU A CA 1
ATOM 692 C C . GLU A 1 81 ? 1.595 -2.355 6.544 1.00 94.12 81 GLU A C 1
ATOM 694 O O . GLU A 1 81 ? 1.050 -2.547 7.635 1.00 94.12 81 GLU A O 1
ATOM 699 N N . LEU A 1 82 ? 1.250 -1.35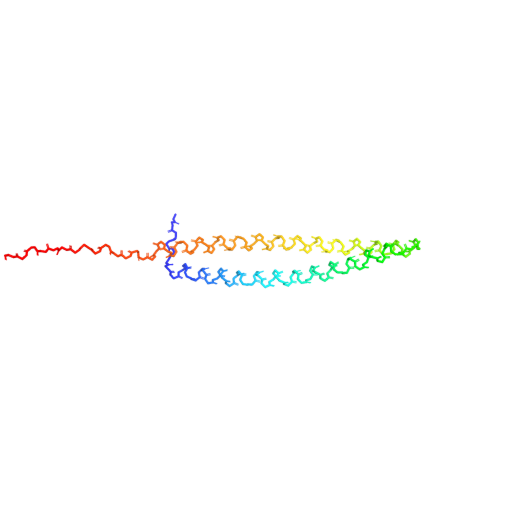4 5.741 1.00 93.69 82 LEU A N 1
ATOM 700 C CA . LEU A 1 82 ? 0.218 -0.389 6.077 1.00 93.69 82 LEU A CA 1
ATOM 701 C C . LEU A 1 82 ? -1.168 -1.049 6.157 1.00 93.69 82 LEU A C 1
ATOM 703 O O . LEU A 1 82 ? -1.915 -0.799 7.102 1.00 93.69 82 LEU A O 1
ATOM 707 N N . GLU A 1 83 ? -1.490 -1.978 5.256 1.00 91.81 83 GLU A N 1
ATOM 708 C CA . GLU A 1 83 ? -2.726 -2.766 5.327 1.00 91.81 83 GLU A CA 1
ATOM 709 C C . GLU A 1 83 ? -2.796 -3.666 6.566 1.00 91.81 83 GLU A C 1
ATOM 711 O O . GLU A 1 83 ? -3.875 -3.860 7.129 1.00 91.81 83 GLU A O 1
ATOM 716 N N . LYS A 1 84 ? -1.665 -4.218 7.025 1.00 94.88 84 LYS A N 1
ATOM 717 C CA . LYS A 1 84 ? -1.618 -4.956 8.299 1.00 94.88 84 LYS A CA 1
ATOM 718 C C . LYS A 1 84 ? -1.914 -4.033 9.481 1.00 94.88 84 LYS A C 1
ATOM 720 O O . LYS A 1 84 ? -2.673 -4.426 10.367 1.00 94.88 84 LYS A O 1
ATOM 725 N N . LYS A 1 85 ? -1.352 -2.818 9.484 1.00 93.44 85 LYS A N 1
ATOM 726 C CA . LYS A 1 85 ? -1.621 -1.804 10.517 1.00 93.44 85 LYS A CA 1
ATOM 727 C C . LYS A 1 85 ? -3.096 -1.403 10.529 1.00 93.44 85 LYS A C 1
ATOM 729 O O . LYS A 1 85 ? -3.701 -1.430 11.595 1.00 93.44 85 LYS A O 1
ATOM 734 N N . LEU A 1 86 ? -3.691 -1.134 9.363 1.00 92.94 86 LEU A N 1
ATOM 735 C CA . LEU A 1 86 ? -5.124 -0.831 9.231 1.00 92.94 86 LEU A CA 1
ATOM 736 C C . LEU A 1 86 ? -5.999 -1.932 9.831 1.00 92.94 86 LEU A C 1
ATOM 738 O O . LEU A 1 86 ? -6.826 -1.647 10.692 1.00 92.94 86 LEU A O 1
ATOM 742 N N . ARG A 1 87 ? -5.752 -3.198 9.471 1.00 92.25 87 ARG A N 1
ATOM 743 C CA . ARG A 1 87 ? -6.488 -4.339 10.042 1.00 92.25 87 ARG A CA 1
ATOM 744 C C . ARG A 1 87 ? -6.336 -4.439 11.560 1.00 92.25 87 ARG A C 1
ATOM 746 O O . ARG A 1 87 ? -7.270 -4.850 12.244 1.00 92.25 87 ARG A O 1
ATOM 753 N N . GLY A 1 88 ? -5.160 -4.105 12.093 1.00 93.31 88 GLY A N 1
ATOM 754 C CA . GLY A 1 88 ? -4.922 -4.042 13.536 1.00 93.31 88 GLY A CA 1
ATOM 755 C C . GLY A 1 88 ? -5.791 -2.977 14.207 1.00 93.31 88 GLY A C 1
ATOM 756 O O . GLY A 1 88 ? -6.525 -3.289 15.143 1.00 93.31 88 GLY A O 1
ATOM 757 N N . VAL A 1 89 ? -5.768 -1.755 13.670 1.00 92.94 89 VAL A N 1
ATOM 758 C CA . VAL A 1 89 ? -6.573 -0.628 14.166 1.00 92.94 89 VAL A CA 1
ATOM 759 C C . VAL A 1 89 ? -8.068 -0.940 14.087 1.00 92.94 89 VAL A C 1
ATOM 761 O O . VAL A 1 89 ? -8.780 -0.728 15.063 1.00 92.94 89 VAL A O 1
ATOM 764 N N . GLU A 1 90 ? -8.549 -1.513 12.983 1.00 91.19 90 GLU A N 1
ATOM 765 C CA . GLU A 1 90 ? -9.959 -1.890 12.810 1.00 91.19 90 GLU A CA 1
ATOM 766 C C . GLU A 1 90 ? -10.432 -2.898 13.863 1.00 91.19 90 GLU A C 1
ATOM 768 O O . GLU A 1 90 ? -11.498 -2.720 14.454 1.00 91.19 90 GLU A O 1
ATOM 773 N N . ARG A 1 91 ? -9.620 -3.920 14.163 1.00 92.38 91 ARG A N 1
ATOM 774 C CA . ARG A 1 91 ? -9.927 -4.911 15.209 1.00 92.38 91 ARG A CA 1
ATOM 775 C C . ARG A 1 91 ? -9.956 -4.293 16.603 1.00 92.38 91 ARG A C 1
ATOM 777 O O . ARG A 1 91 ? -10.817 -4.640 17.417 1.00 92.38 91 ARG A O 1
ATOM 784 N N . GLU A 1 92 ? -9.024 -3.390 16.904 1.00 91.06 92 GLU A N 1
ATOM 785 C CA . GLU A 1 92 ? -9.034 -2.664 18.177 1.00 91.06 92 GLU A CA 1
ATOM 786 C C . GLU A 1 92 ? -10.284 -1.794 18.305 1.00 91.06 92 GLU A C 1
ATOM 788 O O . GLU A 1 92 ? -10.950 -1.807 19.341 1.00 91.06 92 GLU A O 1
ATOM 793 N N . LEU A 1 93 ? -10.643 -1.095 17.233 1.00 91.81 93 LEU A N 1
ATOM 794 C CA . LEU A 1 93 ? -11.802 -0.216 17.171 1.00 91.81 93 LEU A CA 1
ATOM 795 C C . LEU A 1 93 ? -13.103 -1.015 17.344 1.00 91.81 93 LEU A C 1
ATOM 797 O O . LEU A 1 93 ? -13.979 -0.613 18.110 1.00 91.81 93 LEU A O 1
ATOM 801 N N . GLU A 1 94 ? -13.205 -2.193 16.726 1.00 90.31 94 GLU A N 1
ATOM 802 C CA . GLU A 1 94 ? -14.313 -3.127 16.940 1.00 90.31 94 GLU A CA 1
ATOM 803 C C . GLU A 1 94 ? -14.378 -3.617 18.395 1.00 90.31 94 GLU A C 1
ATOM 805 O O . GLU A 1 94 ? -15.447 -3.631 19.008 1.00 90.31 94 GLU A O 1
ATOM 810 N N . THR A 1 95 ? -13.233 -3.953 18.992 1.00 90.38 95 THR A N 1
ATOM 811 C CA . THR A 1 95 ? -13.158 -4.377 20.398 1.00 90.38 95 THR A CA 1
ATOM 812 C C . THR A 1 95 ? -13.636 -3.270 21.340 1.00 90.38 95 THR A C 1
ATOM 814 O O . THR A 1 95 ? -14.391 -3.534 22.280 1.00 90.38 95 THR A O 1
ATOM 817 N N . VAL A 1 96 ? -13.232 -2.021 21.089 1.00 89.50 96 VAL A N 1
ATOM 818 C CA . VAL A 1 96 ? -13.667 -0.853 21.868 1.00 89.50 96 VAL A CA 1
ATOM 819 C C . VAL A 1 96 ? -15.164 -0.598 21.682 1.00 89.50 96 VAL A C 1
ATOM 821 O O . VAL A 1 96 ? -15.862 -0.388 22.674 1.00 89.50 96 VAL A O 1
ATOM 824 N N . LYS A 1 97 ? -15.685 -0.690 20.451 1.00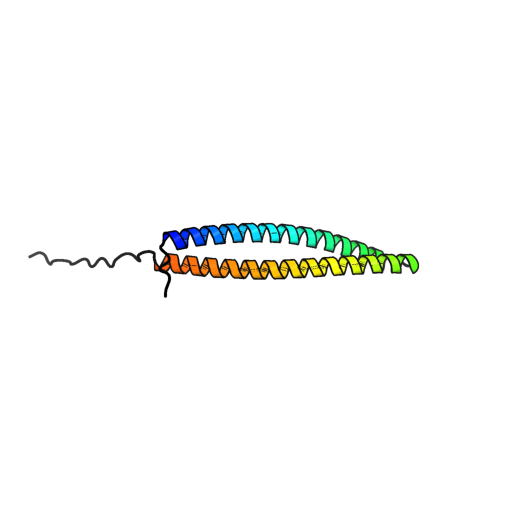 88.12 97 LYS A N 1
ATOM 825 C CA . LYS A 1 97 ? -17.125 -0.565 20.161 1.00 88.12 97 LYS A CA 1
ATOM 826 C C . LYS A 1 97 ? -17.951 -1.601 20.922 1.00 88.12 97 LYS A C 1
ATOM 828 O O . LYS A 1 97 ? -18.877 -1.219 21.632 1.00 88.12 97 LYS A O 1
ATOM 833 N N . ARG A 1 98 ? -17.564 -2.880 20.870 1.00 88.00 98 ARG A N 1
ATOM 834 C CA . ARG A 1 98 ? -18.237 -3.954 21.622 1.00 88.00 98 ARG A CA 1
ATOM 835 C C . ARG A 1 98 ? -18.229 -3.674 23.126 1.00 88.00 98 ARG A C 1
ATOM 837 O O . ARG A 1 98 ? -19.258 -3.801 23.778 1.00 88.00 98 ARG A O 1
ATOM 844 N N . ARG A 1 99 ? -17.096 -3.239 23.693 1.00 86.19 99 ARG A N 1
ATOM 845 C CA . ARG A 1 99 ? -17.012 -2.870 25.122 1.00 86.19 99 ARG A CA 1
ATOM 846 C C . ARG A 1 99 ? -17.945 -1.714 25.486 1.00 86.19 99 ARG A C 1
ATOM 848 O O . ARG A 1 99 ? -18.596 -1.778 26.523 1.00 86.19 99 ARG A O 1
ATOM 855 N N . LEU A 1 100 ? -18.037 -0.690 24.638 1.00 85.06 100 LEU A N 1
ATOM 856 C CA . LEU A 1 100 ? -18.975 0.420 24.826 1.00 85.06 100 LEU A CA 1
ATOM 857 C C . LEU A 1 100 ? -20.439 -0.038 24.751 1.00 85.06 100 LEU A C 1
ATOM 859 O O . LEU A 1 100 ? -21.263 0.458 25.513 1.00 85.06 100 LEU A O 1
ATOM 863 N N . GLU A 1 101 ? -20.772 -0.990 23.876 1.00 84.44 101 GLU A N 1
ATOM 864 C CA . GLU A 1 101 ? -22.116 -1.581 23.803 1.00 84.44 101 GLU A CA 1
ATOM 865 C C . GLU A 1 101 ? -22.475 -2.383 25.055 1.00 84.44 101 GLU A C 1
ATOM 867 O O . GLU A 1 101 ? -23.594 -2.267 25.543 1.00 84.44 101 GLU A O 1
ATOM 872 N N . PHE A 1 102 ? -21.535 -3.157 25.607 1.00 80.81 102 PHE A N 1
ATOM 873 C CA . PHE A 1 102 ? -21.751 -3.878 26.866 1.00 80.81 102 PHE A CA 1
ATOM 874 C C . PHE A 1 102 ? -21.944 -2.942 28.063 1.00 80.81 102 PHE A C 1
ATOM 876 O O . PHE A 1 102 ? -22.688 -3.279 28.980 1.00 80.81 102 PHE A O 1
ATOM 883 N N . LEU A 1 103 ? -21.283 -1.782 28.058 1.00 79.06 103 LEU A N 1
ATOM 884 C CA . LEU A 1 103 ? -21.416 -0.772 29.109 1.00 79.06 103 LEU A CA 1
ATOM 885 C C . LEU A 1 103 ? -22.675 0.092 28.963 1.00 79.06 103 LEU A C 1
ATOM 887 O O . LEU A 1 103 ? -23.093 0.714 29.939 1.00 79.06 103 LEU A O 1
ATOM 891 N N . LYS A 1 104 ? -23.300 0.145 27.777 1.00 74.62 104 LYS A N 1
ATOM 892 C CA . LYS A 1 104 ? -24.605 0.796 27.627 1.00 74.62 104 LYS A CA 1
ATOM 893 C C . LYS A 1 104 ? -25.654 -0.018 28.395 1.00 74.62 104 LYS A C 1
ATOM 895 O O . LYS A 1 104 ? -25.780 -1.218 28.145 1.00 74.62 104 LYS A O 1
ATOM 900 N N . PRO A 1 105 ? -26.440 0.603 29.293 1.00 65.56 105 PRO A N 1
ATOM 901 C CA . PRO A 1 105 ? -27.494 -0.110 29.997 1.00 65.56 105 PRO A CA 1
ATOM 902 C C . PRO A 1 105 ? -28.497 -0.650 28.974 1.00 65.56 105 PRO A C 1
ATOM 904 O O . PRO A 1 105 ? -29.135 0.111 28.244 1.00 65.56 105 PRO A O 1
ATOM 907 N N . LYS A 1 106 ? -28.634 -1.977 28.905 1.00 63.28 106 LYS A N 1
ATOM 908 C CA . LYS A 1 106 ? -29.768 -2.605 28.222 1.00 63.28 106 LYS A CA 1
ATOM 909 C C . LYS A 1 106 ? -30.999 -2.263 29.057 1.00 63.28 106 LYS A C 1
ATOM 911 O O . LYS A 1 106 ? -30.978 -2.498 30.262 1.00 63.28 106 LYS A O 1
ATOM 916 N N . GLY A 1 107 ? -31.997 -1.625 28.442 1.00 59.34 107 GLY A N 1
ATOM 917 C CA . GLY A 1 107 ? -33.173 -1.080 29.127 1.00 59.34 107 GLY A CA 1
ATOM 918 C C . GLY A 1 107 ? -33.710 -2.022 30.206 1.00 59.34 107 GLY A C 1
ATOM 919 O O . GLY A 1 107 ? -33.822 -3.227 29.981 1.00 59.34 107 GLY A O 1
ATOM 920 N N . GLY A 1 108 ? -33.969 -1.472 31.394 1.00 53.09 108 GLY A N 1
ATOM 921 C CA . GLY A 1 108 ? -34.411 -2.250 32.546 1.00 53.09 108 GLY A CA 1
ATOM 922 C C . GLY A 1 108 ? -35.687 -3.032 32.241 1.00 53.09 108 GLY A C 1
ATOM 923 O O . GLY A 1 108 ? -36.592 -2.521 31.581 1.00 53.09 108 GLY A O 1
ATOM 924 N N . TRP A 1 109 ? -35.759 -4.267 32.739 1.00 59.25 109 TRP A N 1
ATOM 925 C CA . TRP A 1 109 ? -37.004 -5.029 32.776 1.00 59.25 109 TRP A CA 1
ATOM 926 C C . TRP A 1 109 ? -38.043 -4.235 33.575 1.00 59.25 109 TRP A C 1
ATOM 928 O O . TRP A 1 109 ? -37.938 -4.115 34.795 1.00 59.25 109 TRP A O 1
ATOM 938 N N . LYS A 1 110 ? -39.040 -3.669 32.890 1.00 60.31 110 LYS A N 1
ATOM 939 C CA . LYS A 1 110 ? -40.235 -3.119 33.534 1.00 60.31 110 LYS A CA 1
ATOM 940 C C . LYS A 1 110 ? -41.176 -4.284 33.824 1.00 60.31 110 LYS A C 1
ATOM 942 O O . LYS A 1 110 ? -41.816 -4.799 32.916 1.00 60.31 110 LYS A O 1
ATOM 947 N N . VAL A 1 111 ? -41.227 -4.716 35.081 1.00 67.50 111 VAL A N 1
ATOM 948 C CA . VAL A 1 111 ? -42.266 -5.636 35.555 1.00 67.50 111 VAL A CA 1
ATOM 949 C C . VAL A 1 111 ? -43.478 -4.785 35.922 1.00 67.50 111 VAL A C 1
ATOM 951 O O . VAL A 1 111 ? -43.469 -4.094 36.940 1.00 67.50 111 VAL A O 1
ATOM 954 N N . GLU A 1 112 ? -44.491 -4.773 35.058 1.00 65.50 112 GLU A N 1
ATOM 955 C CA . GLU A 1 112 ? -45.790 -4.173 35.364 1.00 65.50 112 GLU A CA 1
ATOM 956 C C . GLU A 1 112 ? -46.586 -5.154 36.230 1.00 65.50 112 GLU A C 1
ATOM 958 O O . GLU A 1 112 ? -46.974 -6.230 35.779 1.00 65.50 112 GLU A O 1
ATOM 963 N N . TYR A 1 113 ? -46.808 -4.804 37.497 1.00 66.25 113 TYR A N 1
ATOM 964 C CA . TYR A 1 113 ? -47.729 -5.543 38.354 1.00 66.25 113 TYR A CA 1
ATOM 965 C C . TYR A 1 113 ? -49.148 -5.037 38.090 1.00 66.25 113 TYR A C 1
ATOM 967 O O . TYR A 1 113 ? -49.471 -3.906 38.452 1.00 66.25 113 TYR A O 1
ATOM 975 N N . SER A 1 114 ? -50.014 -5.863 37.491 1.00 64.06 114 SER A N 1
ATOM 976 C CA . SER A 1 114 ? -51.452 -5.592 37.532 1.00 64.06 114 SER A CA 1
ATOM 977 C C . SER A 1 114 ? -51.968 -5.970 38.918 1.00 64.06 114 SER A C 1
ATOM 979 O O . SER A 1 114 ? -52.113 -7.151 39.236 1.00 64.06 114 SER A O 1
ATOM 981 N N . THR A 1 115 ? -52.233 -4.981 39.764 1.00 63.12 115 THR A N 1
ATOM 982 C CA . THR A 1 115 ? -53.053 -5.198 40.957 1.00 63.12 115 THR A CA 1
ATOM 983 C C . THR A 1 115 ? -54.487 -5.480 40.498 1.00 63.12 115 THR A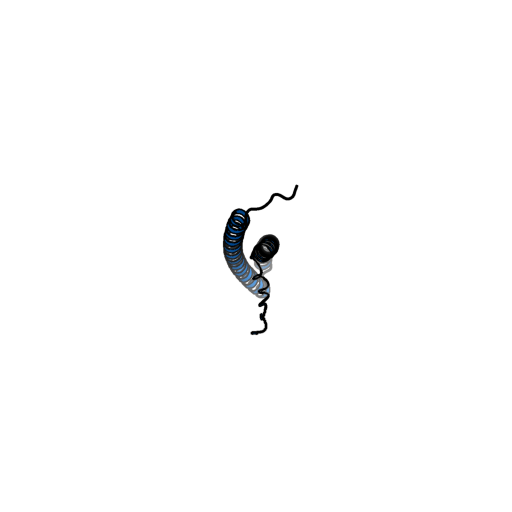 C 1
ATOM 985 O O . THR A 1 115 ? -55.052 -4.621 39.814 1.00 63.12 115 THR A O 1
ATOM 988 N N . PRO A 1 116 ? -55.087 -6.641 40.817 1.00 62.09 116 PRO A N 1
ATOM 989 C CA . PRO A 1 116 ? -56.493 -6.865 40.517 1.00 62.09 116 PRO A CA 1
ATOM 990 C C . PRO A 1 116 ? -57.327 -5.888 41.351 1.00 62.09 116 PRO A C 1
ATOM 992 O O . PRO A 1 116 ? -57.200 -5.838 42.574 1.00 62.09 116 PRO A O 1
ATOM 995 N N . SER A 1 117 ? -58.116 -5.060 40.667 1.00 57.81 117 SER A N 1
ATOM 996 C CA . SER A 1 117 ? -59.086 -4.156 41.280 1.00 57.81 117 SER A CA 1
ATOM 997 C C . SER A 1 117 ? -60.152 -4.968 42.015 1.00 57.81 117 SER A C 1
ATOM 999 O O . SER A 1 117 ? -60.724 -5.883 41.419 1.00 57.81 117 SER A O 1
ATOM 1001 N N . SER A 1 118 ? -60.349 -4.619 43.289 1.00 54.97 118 SER A N 1
ATOM 1002 C CA . SER A 1 118 ? -61.272 -5.211 44.265 1.00 54.97 118 SER A CA 1
ATOM 1003 C C . SER A 1 118 ? -62.710 -5.383 43.791 1.00 54.97 118 SER A C 1
ATOM 1005 O O . SER A 1 118 ? -63.185 -4.520 43.020 1.00 54.97 118 SER A O 1
#

Radius of gyration: 28.07 Å; Cα contacts (8 Å, |Δi|>4): 50; chains: 1; bounding box: 84×16×76 Å

Solvent-accessible surface area (backbone atoms only — not comparable to full-atom values): 6780 Å² total; per-residue (Å²): 132,84,76,82,67,48,73,66,56,48,50,52,52,44,54,52,43,51,55,50,46,54,50,52,51,54,51,48,52,53,51,52,5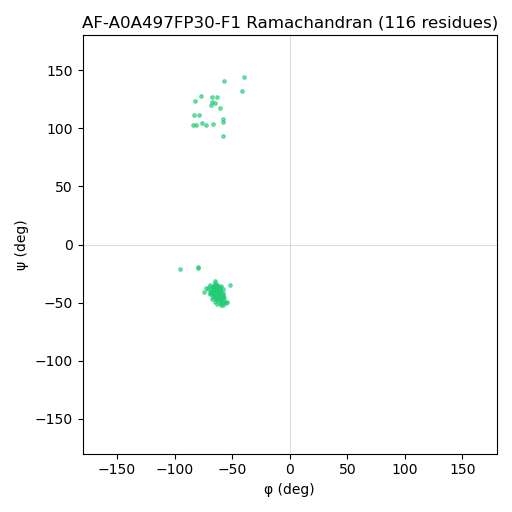4,51,45,50,58,44,48,54,52,35,52,57,44,51,55,50,43,74,71,47,85,51,66,72,62,32,56,55,45,49,57,52,36,54,54,39,50,51,52,45,52,52,51,52,49,52,50,52,54,50,52,52,51,50,56,50,48,51,53,51,43,51,53,49,51,52,53,53,56,70,68,45,82,73,79,76,88,80,80,82,78,81,75,82,82,130

Secondary structure (DSSP, 8-state):
------HHHHHHHHHHHHHHHHHHHHHHHHHHHHHHHHHHHHHHHHHHHHH---HHHHHHHHHHHHHHHHHHHHHHHHHHHHHHHHHHHHHHHHHHHHHHHHHSPP--------PPP-

pLDDT: mean 86.12, std 13.33, range [36.88, 95.44]